Protein AF-A0A7V6XMU7-F1 (afdb_monomer)

Mean predicted aligned error: 15.69 Å

Sequence (108 aa):
MQITSQMMSNQQATNSDLPLTLREGEVYRATIKERLGNNEAILQIRGKEVQAKFADSIPSGERVAVQVDGQKGQVVEVRAIVEDSRGTTTTTQGDDKAVERILQRLGA

Secondary structure (DSSP, 8-state):
--------------TT-----PPTT-EEEEEEEEE-SSSEEEEEETTEEEEEEESSPPPSSSEEEEEEEEEETTEEEEEEE------------STHHHHHHHHTTS--

Nearest PDB structures (foldseek):
  3wwv-assembly1_A-2  TM=6.746E-01  e=2.002E-03  Pyrococcus horikoshii OT3
  2exd-assembly1_A  TM=6.915E-01  e=3.072E-03  Pyrococcus horikoshii OT3
  2k5h-assembly1_A  TM=5.674E-01  e=3.923E-03  Methanothermobacter thermautotrophicus str. Delta H
  8zx1-assembly1_D  TM=7.411E-01  e=6.151E-02  Escherichia coli
  8y5f-assembly1_D  TM=4.841E-01  e=1.134E-01  Escherichia coli

Foldseek 3Di:
DDDPPPPPDPPPDPVPPPPPPQDAQDKFKWFFPADPDQFWTFTQGPNDTAIEGEPHGDDPDRIWIWHFNADDPRYTYTHTDPPPPPDDPPDDDDPVVVVVVVVVVVPD

Solvent-accessible surface area (backbone atoms only — not comparable to full-atom values): 6934 Å² total; per-residue (Å²): 140,86,84,79,82,77,80,73,76,84,75,75,76,74,85,67,79,65,76,80,83,74,52,64,77,39,76,42,70,29,32,61,75,44,75,78,53,80,36,34,28,35,29,33,44,93,87,40,80,39,44,34,36,33,82,51,71,68,71,91,55,56,68,42,38,31,29,27,69,42,74,58,91,72,42,29,38,25,38,65,45,80,75,73,84,78,81,84,86,87,71,90,84,66,71,75,69,56,58,62,59,59,64,65,71,77,71,126

Radius of gyration: 26.28 Å; Cα contacts (8 Å, |Δi|>4): 152; chains: 1; bounding box: 48×34×104 Å

Structure (mmCIF, N/CA/C/O backbone):
data_AF-A0A7V6XMU7-F1
#
_entry.id   AF-A0A7V6XMU7-F1
#
loop_
_atom_site.group_PDB
_atom_site.id
_atom_site.type_symbol
_atom_site.label_atom_id
_atom_site.label_alt_id
_atom_site.label_comp_id
_atom_site.label_asym_id
_atom_site.label_entity_id
_atom_site.label_seq_id
_atom_site.pdbx_PDB_ins_code
_atom_site.Cartn_x
_atom_site.Cartn_y
_atom_site.Cartn_z
_atom_site.occupancy
_atom_site.B_iso_or_equiv
_atom_site.auth_seq_id
_atom_site.auth_comp_id
_atom_site.auth_asym_id
_atom_site.auth_atom_id
_atom_site.pdbx_PDB_model_num
ATOM 1 N N . MET A 1 1 ? -33.566 18.685 44.697 1.00 56.72 1 MET A N 1
ATOM 2 C CA . MET A 1 1 ? -33.349 18.316 43.284 1.00 56.72 1 MET A CA 1
ATOM 3 C C . MET A 1 1 ? -31.873 18.530 42.980 1.00 56.72 1 MET A C 1
ATOM 5 O O . MET A 1 1 ? -31.447 19.675 42.970 1.00 56.72 1 MET A O 1
ATOM 9 N N . GLN A 1 2 ? -31.078 17.465 42.859 1.00 41.94 2 GLN A N 1
ATOM 10 C CA . GLN A 1 2 ? -29.683 17.567 42.414 1.00 41.94 2 GLN A CA 1
ATOM 11 C C . GLN A 1 2 ? -29.646 17.257 40.919 1.00 41.94 2 GLN A C 1
ATOM 13 O O . GLN A 1 2 ? -30.027 16.165 40.507 1.00 41.94 2 GLN A O 1
ATOM 18 N N . ILE A 1 3 ? -29.235 18.236 40.119 1.00 52.88 3 ILE A N 1
ATOM 19 C CA . ILE A 1 3 ? -28.993 18.069 38.687 1.00 52.88 3 ILE A CA 1
ATOM 20 C C . ILE A 1 3 ? -27.485 17.885 38.547 1.00 52.88 3 ILE A C 1
ATOM 22 O O . ILE A 1 3 ? -26.739 18.844 38.379 1.00 52.88 3 ILE A O 1
ATOM 26 N N . THR A 1 4 ? -27.033 16.644 38.699 1.00 57.97 4 THR A N 1
ATOM 27 C CA . THR A 1 4 ? -25.660 16.259 38.372 1.00 57.97 4 THR A CA 1
ATOM 28 C C . THR A 1 4 ? -25.605 16.027 36.866 1.00 57.97 4 THR A C 1
ATOM 30 O O . THR A 1 4 ? -25.996 14.978 36.357 1.00 57.97 4 THR A O 1
ATOM 33 N N . SER A 1 5 ? -25.175 17.058 36.145 1.00 53.31 5 SER A N 1
ATOM 34 C CA . SER A 1 5 ? -24.906 17.065 34.710 1.00 53.31 5 SER A CA 1
ATOM 35 C C . SER A 1 5 ? -23.627 16.278 34.414 1.00 53.31 5 SER A C 1
ATOM 37 O O . SER A 1 5 ? -22.532 16.820 34.287 1.00 53.31 5 SER A O 1
ATOM 39 N N . GLN A 1 6 ? -23.787 14.960 34.305 1.00 60.12 6 GLN A N 1
ATOM 40 C CA . GLN A 1 6 ? -22.756 14.042 33.825 1.00 60.12 6 GLN A CA 1
ATOM 41 C C . GLN A 1 6 ? -22.709 14.132 32.301 1.00 60.12 6 GLN A C 1
ATOM 43 O O . GLN A 1 6 ? -23.406 13.411 31.591 1.00 60.12 6 GLN A O 1
ATOM 48 N N . MET A 1 7 ? -21.911 15.062 31.792 1.00 54.25 7 MET A N 1
ATOM 49 C CA . MET A 1 7 ? -21.534 15.105 30.380 1.00 54.25 7 MET A CA 1
ATOM 50 C C . MET A 1 7 ? -20.532 13.970 30.171 1.00 54.25 7 MET A C 1
ATOM 52 O O . MET A 1 7 ? -19.339 14.106 30.436 1.00 54.25 7 MET A O 1
ATOM 56 N N . MET A 1 8 ? -21.057 12.804 29.797 1.00 54.97 8 MET A N 1
ATOM 57 C CA . MET A 1 8 ? -20.247 11.678 29.367 1.00 54.97 8 MET A CA 1
ATOM 58 C C . MET A 1 8 ? -19.512 12.069 28.094 1.00 54.97 8 MET A C 1
ATOM 60 O O . MET A 1 8 ? -20.091 12.540 27.116 1.00 54.97 8 MET A O 1
ATOM 64 N N . SER A 1 9 ? -18.207 11.879 28.182 1.00 49.19 9 SER A N 1
ATOM 65 C CA . SER A 1 9 ? -17.205 12.004 27.149 1.00 49.19 9 SER A CA 1
ATOM 66 C C . SER A 1 9 ? -17.730 11.497 25.812 1.00 49.19 9 SER A C 1
ATOM 68 O O . SER A 1 9 ? -18.068 10.322 25.661 1.00 49.19 9 SER A O 1
ATOM 70 N N . ASN A 1 10 ? -17.752 12.405 24.842 1.00 47.12 10 ASN A N 1
ATOM 71 C CA . ASN A 1 10 ? -17.868 12.116 23.427 1.00 47.12 10 ASN A CA 1
ATOM 72 C C . ASN A 1 10 ? -16.651 11.268 23.019 1.00 47.12 10 ASN A C 1
ATOM 74 O O . ASN A 1 10 ? -15.647 11.789 22.537 1.00 47.12 10 ASN A O 1
ATOM 78 N N . GLN A 1 11 ? -16.713 9.963 23.291 1.00 50.28 11 GLN A N 1
ATOM 79 C CA . GLN A 1 11 ? -15.821 8.963 22.723 1.00 50.28 11 GLN A CA 1
ATOM 80 C C . GLN A 1 11 ? -16.159 8.909 21.237 1.00 50.28 11 GLN A C 1
ATOM 82 O O . GLN A 1 11 ? -17.026 8.156 20.794 1.00 50.28 11 GLN A O 1
ATOM 87 N N . GLN A 1 12 ? -15.530 9.812 20.485 1.00 45.53 12 GLN A N 1
ATOM 88 C CA . GLN A 1 12 ? -15.488 9.776 19.036 1.00 45.53 12 GLN A CA 1
ATOM 89 C C . GLN A 1 12 ? -14.945 8.413 18.627 1.00 45.53 12 GLN A C 1
ATOM 91 O O . GLN A 1 12 ? -13.756 8.139 18.734 1.00 45.53 12 GLN A O 1
ATOM 96 N N . ALA A 1 13 ? -15.889 7.564 18.233 1.00 45.28 13 ALA A N 1
ATOM 97 C CA . ALA A 1 13 ? -15.773 6.465 17.300 1.00 45.28 13 ALA A CA 1
ATOM 98 C C . ALA A 1 13 ? -14.368 6.294 16.693 1.00 45.28 13 ALA A C 1
ATOM 100 O O . ALA A 1 13 ? -14.095 6.755 15.586 1.00 45.28 13 ALA A O 1
ATOM 101 N N . THR A 1 14 ? -13.503 5.536 17.364 1.00 48.12 14 THR A N 1
ATOM 102 C CA . THR A 1 14 ? -12.334 4.891 16.753 1.00 48.12 14 THR A CA 1
ATOM 103 C C . THR A 1 14 ? -12.804 3.701 15.914 1.00 48.12 14 THR A C 1
ATOM 105 O O . THR A 1 14 ? -12.430 2.553 16.125 1.00 48.12 14 THR A O 1
ATOM 108 N N . ASN A 1 15 ? -13.667 3.956 14.928 1.00 42.75 15 ASN A N 1
ATOM 109 C CA . ASN A 1 15 ? -14.238 2.934 14.048 1.00 42.75 15 ASN A CA 1
ATOM 110 C C . ASN A 1 15 ? -13.262 2.534 12.920 1.00 42.75 15 ASN A C 1
ATOM 112 O O . ASN A 1 15 ? -13.626 2.425 11.752 1.00 42.75 15 ASN A O 1
ATOM 116 N N . SER A 1 16 ? -11.977 2.375 13.243 1.00 46.56 16 SER A N 1
ATOM 117 C CA . SER A 1 16 ? -10.951 1.875 12.312 1.00 46.56 16 SER A CA 1
ATOM 118 C C . SER A 1 16 ? -9.836 1.062 12.983 1.00 46.56 16 SER A C 1
ATOM 120 O O . SER A 1 16 ? -8.982 0.522 12.274 1.00 46.56 16 SER A O 1
ATOM 122 N N . ASP A 1 17 ? -9.889 0.879 14.307 1.00 47.62 17 ASP A N 1
ATOM 123 C CA . ASP A 1 17 ? -8.928 0.104 15.102 1.00 47.62 17 ASP A CA 1
ATOM 124 C C . ASP A 1 17 ? -9.191 -1.411 14.991 1.00 47.62 17 ASP A C 1
ATOM 126 O O . ASP A 1 17 ? -9.534 -2.108 15.936 1.00 47.62 17 ASP A O 1
ATOM 130 N N . LEU A 1 18 ? -9.080 -1.949 13.779 1.00 48.09 18 LEU A N 1
ATOM 131 C CA . LEU A 1 18 ? -8.419 -3.243 13.690 1.00 48.09 18 LEU A CA 1
ATOM 132 C C . LEU A 1 18 ? -7.011 -2.898 13.241 1.00 48.09 18 LEU A C 1
ATOM 134 O O . LEU A 1 18 ? -6.889 -2.464 12.082 1.00 48.09 18 LEU A O 1
ATOM 138 N N . PRO A 1 19 ? -5.989 -3.043 14.110 1.00 55.34 19 PRO A N 1
ATOM 139 C CA . PRO A 1 19 ? -4.617 -2.897 13.677 1.00 55.34 19 PRO A CA 1
ATOM 140 C C . PRO A 1 19 ? -4.460 -3.860 12.515 1.00 55.34 19 PRO A C 1
ATOM 142 O O . PRO A 1 19 ? -4.716 -5.060 12.643 1.00 55.34 19 PRO A O 1
ATOM 145 N N . LEU A 1 20 ? -4.130 -3.325 11.344 1.00 63.50 20 LEU A N 1
ATOM 146 C CA . LEU A 1 20 ? -3.696 -4.163 10.249 1.00 63.50 20 LEU A CA 1
ATOM 147 C C . LEU A 1 20 ? -2.434 -4.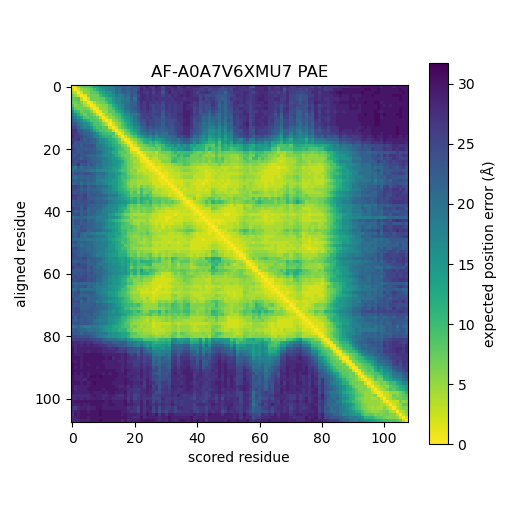854 10.771 1.00 63.50 20 LEU A C 1
ATOM 149 O O . LEU A 1 20 ? -1.382 -4.230 10.840 1.00 63.50 20 LEU A O 1
ATOM 153 N N . THR A 1 21 ? -2.581 -6.083 11.270 1.00 65.00 21 THR A N 1
ATOM 154 C CA . THR A 1 21 ? -1.485 -6.821 11.893 1.00 65.00 21 THR A CA 1
ATOM 155 C C . THR A 1 21 ? -0.596 -7.306 10.768 1.00 65.00 21 THR A C 1
ATOM 157 O O . THR A 1 21 ? -0.816 -8.366 10.182 1.00 65.00 21 THR A O 1
ATOM 160 N N . LEU A 1 22 ? 0.343 -6.451 10.401 1.00 75.19 22 LEU A N 1
ATOM 161 C CA . LEU A 1 22 ? 1.369 -6.734 9.428 1.00 75.19 22 LEU A CA 1
ATOM 162 C C . LEU A 1 22 ? 2.475 -7.479 10.162 1.00 75.19 22 LEU A C 1
ATOM 164 O O . LEU A 1 22 ? 3.035 -6.973 11.131 1.00 75.19 22 LEU A O 1
ATOM 168 N N . ARG A 1 23 ? 2.743 -8.714 9.745 1.00 80.06 23 ARG A N 1
ATOM 169 C CA . ARG A 1 23 ? 3.833 -9.496 10.324 1.00 80.06 23 ARG A CA 1
ATOM 170 C C . ARG A 1 23 ? 5.161 -9.049 9.737 1.00 80.06 23 ARG A C 1
ATOM 172 O O . ARG A 1 23 ? 5.310 -8.976 8.520 1.00 80.06 23 ARG A O 1
ATOM 179 N N . GLU A 1 24 ? 6.115 -8.786 10.619 1.00 84.19 24 GLU A N 1
ATOM 180 C CA . GLU A 1 24 ? 7.499 -8.480 10.265 1.00 84.19 24 GLU A CA 1
ATOM 181 C C . GLU A 1 24 ? 8.111 -9.649 9.480 1.00 84.19 24 GLU A C 1
ATOM 183 O O . GLU A 1 24 ? 7.886 -10.821 9.787 1.00 84.19 24 GLU A O 1
ATOM 188 N N . GLY A 1 25 ? 8.843 -9.330 8.418 1.00 83.31 25 GLY A N 1
ATOM 189 C CA . GLY A 1 25 ? 9.399 -10.280 7.459 1.00 83.31 25 GLY A CA 1
ATOM 190 C C . GLY A 1 25 ? 8.404 -10.803 6.418 1.00 83.31 25 GLY A C 1
ATOM 191 O O . GLY A 1 25 ? 8.836 -11.413 5.438 1.00 83.31 25 GLY A O 1
ATOM 192 N N . GLU A 1 26 ? 7.104 -10.551 6.578 1.00 84.50 26 GLU A N 1
ATOM 193 C CA . GLU A 1 26 ? 6.062 -11.059 5.687 1.00 84.50 26 GLU A CA 1
ATOM 194 C C . GLU A 1 26 ? 5.808 -10.097 4.514 1.00 84.50 26 GLU A C 1
ATOM 196 O O . GLU A 1 26 ? 5.945 -8.875 4.630 1.00 84.50 26 GLU A O 1
ATOM 201 N N . VAL A 1 27 ? 5.460 -10.656 3.352 1.00 86.44 27 VAL A N 1
ATOM 202 C CA . VAL A 1 27 ? 5.234 -9.895 2.117 1.00 86.44 27 VAL A CA 1
ATOM 203 C C . VAL A 1 27 ? 3.739 -9.733 1.880 1.00 86.44 27 VAL A C 1
ATOM 205 O O . VAL A 1 27 ? 3.003 -10.711 1.750 1.00 86.44 27 VAL A O 1
ATOM 208 N N . TYR A 1 28 ? 3.293 -8.486 1.768 1.00 85.88 28 TYR A N 1
ATOM 209 C CA . TYR A 1 28 ? 1.907 -8.128 1.505 1.00 85.88 28 TYR A CA 1
ATOM 210 C C . TYR A 1 28 ? 1.757 -7.447 0.152 1.00 85.88 28 TYR A C 1
ATOM 212 O O . TYR A 1 28 ? 2.606 -6.676 -0.287 1.00 85.88 28 TYR A O 1
ATOM 220 N N . ARG A 1 29 ? 0.623 -7.693 -0.503 1.00 86.31 29 ARG A N 1
ATOM 221 C CA . ARG A 1 29 ? 0.229 -6.949 -1.700 1.00 86.31 29 ARG A CA 1
ATOM 222 C C . ARG A 1 29 ? -0.492 -5.675 -1.290 1.00 86.31 29 ARG A C 1
ATOM 224 O O . ARG A 1 29 ? -1.520 -5.729 -0.613 1.00 86.31 29 ARG A O 1
ATOM 231 N N . ALA A 1 30 ? 0.053 -4.553 -1.730 1.00 86.44 30 ALA A N 1
ATOM 232 C CA . ALA A 1 30 ? -0.436 -3.216 -1.458 1.00 86.44 30 ALA A CA 1
ATOM 233 C C . ALA A 1 30 ? -0.727 -2.477 -2.766 1.00 86.44 30 ALA A C 1
ATOM 235 O O . ALA A 1 30 ? -0.123 -2.756 -3.802 1.00 86.44 30 ALA A O 1
ATOM 236 N N . THR A 1 31 ? -1.653 -1.524 -2.714 1.00 88.25 31 THR A N 1
ATOM 237 C CA . THR A 1 31 ? -1.906 -0.595 -3.823 1.00 88.25 31 THR A CA 1
ATOM 238 C C . THR A 1 31 ? -1.508 0.806 -3.388 1.00 88.25 31 THR A C 1
ATOM 240 O O . THR A 1 31 ? -1.930 1.247 -2.324 1.00 88.25 31 THR A O 1
ATOM 243 N N . ILE A 1 32 ? -0.687 1.503 -4.163 1.00 88.25 32 ILE A N 1
ATOM 244 C CA . ILE A 1 32 ? -0.287 2.876 -3.856 1.00 88.25 32 ILE A CA 1
ATOM 245 C C . ILE A 1 32 ? -1.482 3.790 -4.135 1.00 88.25 32 ILE A C 1
ATOM 247 O O . ILE A 1 32 ? -1.842 3.996 -5.290 1.00 88.25 32 ILE A O 1
ATOM 251 N N . LYS A 1 33 ? -2.101 4.321 -3.075 1.00 88.56 33 LYS A N 1
ATOM 252 C CA . LYS A 1 33 ? -3.194 5.300 -3.173 1.00 88.56 33 LYS A CA 1
ATOM 253 C C . LYS A 1 33 ? -2.651 6.705 -3.373 1.00 88.56 33 LYS A C 1
ATOM 255 O O . LYS A 1 33 ? -3.136 7.436 -4.226 1.00 88.56 33 LYS A O 1
ATOM 260 N N . GLU A 1 34 ? -1.639 7.063 -2.592 1.00 87.56 34 GLU A N 1
ATOM 261 C CA . GLU A 1 34 ? -1.077 8.410 -2.589 1.00 87.56 34 GLU A CA 1
ATOM 262 C C . GLU A 1 34 ? 0.417 8.356 -2.280 1.00 87.56 34 GLU A C 1
ATOM 264 O O . GLU A 1 34 ? 0.851 7.552 -1.460 1.00 87.56 34 GLU A O 1
ATOM 269 N N . ARG A 1 35 ? 1.218 9.200 -2.933 1.00 88.25 35 ARG A N 1
ATOM 270 C CA . ARG A 1 35 ? 2.655 9.333 -2.659 1.00 88.25 35 ARG A CA 1
ATOM 271 C C . ARG A 1 35 ? 2.873 10.663 -1.952 1.00 88.25 35 ARG A C 1
ATOM 273 O O . ARG A 1 35 ? 2.681 11.710 -2.558 1.00 88.25 35 ARG A O 1
ATOM 280 N N . LEU A 1 36 ? 3.243 10.602 -0.677 1.00 84.12 36 LEU A N 1
ATOM 281 C CA . LEU A 1 36 ? 3.435 11.776 0.175 1.00 84.12 36 LEU A CA 1
ATOM 282 C C . LEU A 1 36 ? 4.832 12.392 -0.007 1.00 84.12 36 LEU A C 1
ATOM 284 O O . LEU A 1 36 ? 5.008 13.588 0.205 1.00 84.12 36 LEU A O 1
ATOM 288 N N . GLY A 1 37 ? 5.824 11.602 -0.4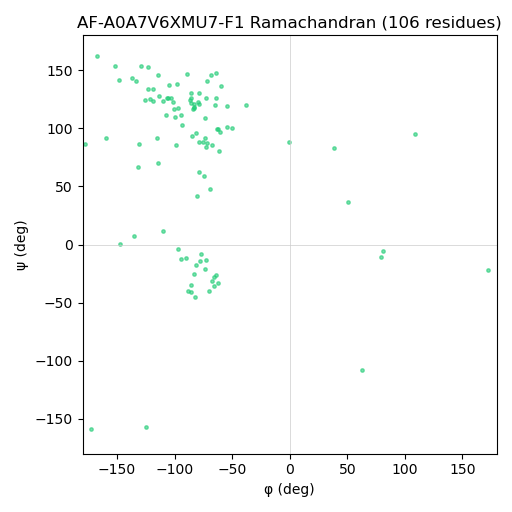26 1.00 82.44 37 GLY A N 1
ATOM 289 C CA . GLY A 1 37 ? 7.181 12.085 -0.683 1.00 82.44 37 GLY A CA 1
ATOM 290 C C . GLY A 1 37 ? 8.084 11.031 -1.321 1.00 82.44 37 GLY A C 1
ATOM 291 O O . GLY A 1 37 ? 7.606 10.057 -1.900 1.00 82.44 37 GLY A O 1
ATOM 292 N N . ASN A 1 38 ? 9.402 11.214 -1.191 1.00 77.56 38 ASN A N 1
ATOM 293 C CA . ASN A 1 38 ? 10.405 10.332 -1.809 1.00 77.56 38 ASN A CA 1
ATOM 294 C C . ASN A 1 38 ? 10.330 8.882 -1.298 1.00 77.56 38 ASN A C 1
ATOM 296 O O . ASN A 1 38 ? 10.579 7.947 -2.056 1.00 77.56 38 ASN A O 1
ATOM 300 N N . ASN A 1 39 ? 9.967 8.707 -0.025 1.00 84.88 39 ASN A N 1
ATOM 301 C CA . ASN A 1 39 ? 9.971 7.422 0.676 1.00 84.88 39 ASN A CA 1
ATOM 302 C C . ASN A 1 39 ? 8.700 7.198 1.510 1.00 84.88 39 ASN A C 1
ATOM 304 O O . ASN A 1 39 ? 8.624 6.237 2.262 1.00 84.88 39 ASN A O 1
ATOM 308 N N . GLU A 1 40 ? 7.697 8.070 1.413 1.00 86.56 40 GLU A N 1
ATOM 309 C CA . GLU A 1 40 ? 6.445 7.946 2.164 1.00 86.56 40 GLU A CA 1
ATOM 310 C C . GLU A 1 40 ? 5.257 7.919 1.212 1.00 86.56 40 GLU A C 1
ATOM 312 O O . GLU A 1 40 ? 5.160 8.727 0.285 1.00 86.56 40 GLU A O 1
ATOM 317 N N . ALA A 1 41 ? 4.342 6.984 1.443 1.00 88.06 41 ALA A N 1
ATOM 318 C CA . ALA A 1 41 ? 3.121 6.856 0.666 1.00 88.06 41 ALA A CA 1
ATOM 319 C C . ALA A 1 41 ? 1.992 6.243 1.497 1.00 88.06 41 ALA A C 1
ATOM 321 O O . ALA A 1 41 ? 2.218 5.468 2.430 1.00 88.06 41 ALA A O 1
ATOM 322 N N . ILE A 1 42 ? 0.762 6.573 1.118 1.00 89.25 42 ILE A N 1
ATOM 323 C CA . ILE A 1 42 ? -0.438 5.891 1.580 1.00 89.25 42 ILE A CA 1
ATOM 324 C C . ILE A 1 42 ? -0.637 4.654 0.712 1.00 89.25 42 ILE A C 1
ATOM 326 O O . ILE A 1 42 ? -0.840 4.729 -0.504 1.00 89.25 42 ILE A O 1
ATOM 330 N N . LEU A 1 43 ? -0.585 3.499 1.361 1.00 87.62 43 LEU A N 1
ATOM 331 C CA . LEU A 1 43 ? -0.826 2.202 0.761 1.00 87.62 43 LEU A CA 1
ATOM 332 C C . LEU A 1 43 ? -2.194 1.685 1.175 1.00 87.62 43 LEU A C 1
ATOM 334 O O . LEU A 1 43 ? -2.566 1.738 2.341 1.00 87.62 43 LEU A O 1
ATOM 338 N N . GLN A 1 44 ? -2.926 1.111 0.231 1.00 87.25 44 GLN A N 1
ATOM 339 C CA . GLN A 1 44 ? -4.115 0.335 0.516 1.00 87.25 44 GLN A CA 1
ATOM 340 C C . GLN A 1 44 ? -3.747 -1.146 0.618 1.00 87.25 44 GLN A C 1
ATOM 342 O O . GLN A 1 44 ? -3.412 -1.789 -0.380 1.00 87.25 44 GLN A O 1
ATOM 347 N N . ILE A 1 45 ? -3.834 -1.696 1.826 1.00 85.88 45 ILE A N 1
ATOM 348 C CA . ILE A 1 45 ? -3.565 -3.103 2.125 1.00 85.88 45 ILE A CA 1
ATOM 349 C C . ILE A 1 45 ? -4.846 -3.719 2.685 1.00 85.88 45 ILE A C 1
ATOM 351 O O . ILE A 1 45 ? -5.407 -3.232 3.664 1.00 85.88 45 ILE A O 1
ATOM 355 N N . ARG A 1 46 ? -5.344 -4.791 2.052 1.00 82.56 46 ARG A N 1
ATOM 356 C CA . ARG A 1 46 ? -6.612 -5.459 2.431 1.00 82.56 46 ARG A CA 1
ATOM 357 C C . ARG A 1 46 ? -7.802 -4.489 2.572 1.00 82.56 46 ARG A C 1
ATOM 359 O O . ARG A 1 46 ? -8.637 -4.643 3.457 1.00 82.56 46 ARG A O 1
ATOM 366 N N . GLY A 1 47 ? -7.862 -3.468 1.716 1.00 80.75 47 GLY A N 1
ATOM 367 C CA . GLY A 1 47 ? -8.926 -2.461 1.729 1.00 80.75 47 GLY A CA 1
ATOM 368 C C . GLY A 1 47 ? -8.755 -1.342 2.761 1.00 80.75 47 GLY A C 1
ATOM 369 O O . GLY A 1 47 ? -9.522 -0.386 2.711 1.00 80.75 47 GLY A O 1
ATOM 370 N N . LYS A 1 48 ? -7.745 -1.410 3.637 1.00 84.00 48 LYS A N 1
ATOM 371 C CA . LYS A 1 48 ? -7.411 -0.361 4.609 1.00 84.00 48 LYS A CA 1
ATOM 372 C C . LYS A 1 48 ? -6.281 0.515 4.091 1.00 84.00 48 LYS A C 1
ATOM 374 O O . LYS A 1 48 ? -5.312 0.002 3.539 1.00 84.00 48 LYS A O 1
ATOM 379 N N . GLU A 1 49 ? -6.408 1.817 4.292 1.00 86.69 49 GLU A N 1
ATOM 380 C CA . GLU A 1 49 ? -5.372 2.799 3.977 1.00 86.69 49 GLU A CA 1
ATOM 381 C C . GLU A 1 49 ? -4.418 2.925 5.163 1.00 86.69 49 GLU A C 1
ATOM 383 O O . GLU A 1 49 ? -4.842 3.152 6.295 1.00 86.69 49 GLU A O 1
ATOM 388 N N . VAL A 1 50 ? -3.129 2.723 4.907 1.00 83.94 50 VAL A N 1
ATOM 389 C CA . VAL A 1 50 ? -2.068 2.774 5.909 1.00 83.94 50 VAL A CA 1
ATOM 390 C C . VAL A 1 50 ? -0.903 3.598 5.383 1.00 83.94 50 VAL A C 1
ATOM 392 O O . VAL A 1 50 ? -0.549 3.515 4.206 1.00 83.94 50 VAL A O 1
ATOM 395 N N . GLN A 1 51 ? -0.302 4.399 6.258 1.00 88.00 51 GLN A N 1
ATOM 396 C CA . GLN A 1 51 ? 0.906 5.140 5.922 1.00 88.00 51 GLN A CA 1
ATOM 397 C C . GLN A 1 51 ? 2.097 4.190 6.005 1.00 88.00 51 GLN A C 1
ATOM 399 O O . GLN A 1 51 ? 2.374 3.602 7.054 1.00 88.00 51 GLN A O 1
ATOM 404 N N . ALA A 1 52 ? 2.799 4.035 4.889 1.00 85.06 52 ALA A N 1
ATOM 405 C CA . ALA A 1 52 ? 3.985 3.207 4.816 1.00 85.06 52 ALA A CA 1
ATOM 406 C C . ALA A 1 52 ? 5.198 4.053 4.437 1.00 85.06 52 ALA A C 1
ATOM 408 O O . ALA A 1 52 ? 5.157 4.869 3.509 1.00 85.06 52 ALA A O 1
ATOM 409 N N . LYS A 1 53 ? 6.285 3.829 5.168 1.00 88.75 53 LYS A N 1
ATOM 410 C CA . LYS A 1 53 ? 7.594 4.392 4.894 1.00 88.75 53 LYS A CA 1
ATOM 411 C C . LYS A 1 53 ? 8.442 3.330 4.212 1.00 88.75 53 LYS A C 1
ATOM 413 O O . LYS A 1 53 ? 8.733 2.282 4.782 1.00 88.75 53 LYS A O 1
ATOM 418 N N . PHE A 1 54 ? 8.818 3.611 2.978 1.00 86.44 54 PHE A N 1
ATOM 419 C CA . PHE A 1 54 ? 9.690 2.784 2.173 1.00 86.44 54 PHE A CA 1
ATOM 420 C C . PHE A 1 54 ? 11.140 3.018 2.591 1.00 86.44 54 PHE A C 1
ATOM 422 O O . PHE A 1 54 ? 11.633 4.143 2.535 1.00 86.44 54 PHE A O 1
ATOM 429 N N . ALA A 1 55 ? 11.836 1.956 2.998 1.00 81.44 55 ALA A N 1
ATOM 430 C CA . ALA A 1 55 ? 13.265 2.036 3.316 1.00 81.44 55 ALA A CA 1
ATOM 431 C C . ALA A 1 55 ? 14.125 2.398 2.086 1.00 81.44 55 ALA A C 1
ATOM 433 O O . ALA A 1 55 ? 15.193 2.984 2.224 1.00 81.44 55 ALA A O 1
ATOM 434 N N . ASP A 1 56 ? 13.630 2.066 0.893 1.00 76.62 56 ASP A N 1
ATOM 435 C CA . ASP A 1 56 ? 14.244 2.360 -0.403 1.00 76.62 56 ASP A CA 1
ATOM 436 C C . ASP A 1 56 ? 13.241 3.131 -1.286 1.00 76.62 56 ASP A C 1
ATOM 438 O O . ASP A 1 56 ? 12.305 3.752 -0.783 1.00 76.62 56 ASP A O 1
ATOM 442 N N . SER A 1 57 ? 13.402 3.095 -2.603 1.00 74.88 57 SER A N 1
ATOM 443 C CA . SER A 1 57 ? 12.555 3.814 -3.553 1.00 74.88 57 SER A CA 1
ATOM 444 C C . SER A 1 57 ? 11.150 3.213 -3.677 1.00 74.88 57 SER A C 1
ATOM 446 O O . SER A 1 57 ? 10.964 1.995 -3.734 1.00 74.88 57 SER A O 1
ATOM 448 N N . ILE A 1 58 ? 10.145 4.086 -3.786 1.00 75.75 58 ILE A N 1
ATOM 449 C CA . ILE A 1 58 ? 8.756 3.691 -4.046 1.00 75.75 58 ILE A CA 1
ATOM 450 C C . ILE A 1 58 ? 8.631 3.233 -5.509 1.00 75.75 58 ILE A C 1
ATOM 452 O O . ILE A 1 58 ? 8.980 3.998 -6.414 1.00 75.75 58 ILE A O 1
ATOM 456 N N . PRO A 1 59 ? 8.106 2.027 -5.795 1.00 76.81 59 PRO A N 1
ATOM 457 C CA . PRO A 1 59 ? 7.928 1.578 -7.169 1.00 76.81 59 PRO A CA 1
ATOM 458 C C . PRO A 1 59 ? 6.925 2.466 -7.905 1.00 76.81 59 PRO A C 1
ATOM 460 O O . PRO A 1 59 ? 5.939 2.939 -7.338 1.00 76.81 59 PRO A O 1
ATOM 463 N N . SER A 1 60 ? 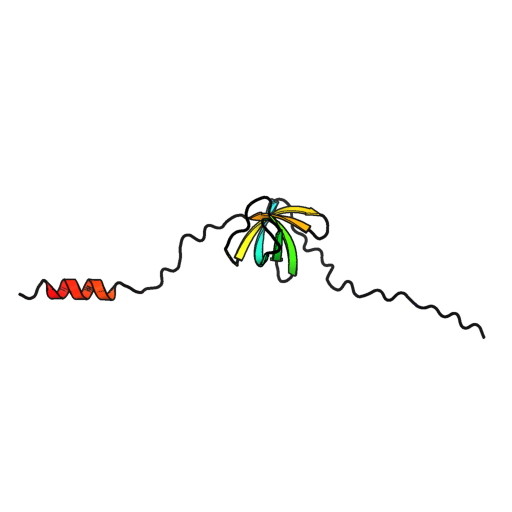7.131 2.640 -9.211 1.00 77.19 60 SER A N 1
ATOM 464 C CA . SER A 1 60 ? 6.188 3.395 -10.047 1.00 77.19 60 SER A CA 1
ATOM 465 C C . SER A 1 60 ? 4.875 2.649 -10.314 1.00 77.19 60 SER A C 1
ATOM 467 O O . SER A 1 60 ? 3.919 3.275 -10.767 1.00 77.19 60 SER A O 1
ATOM 469 N N . GLY A 1 61 ? 4.814 1.347 -10.016 1.00 77.06 61 GLY A N 1
ATOM 470 C CA . GLY A 1 61 ? 3.613 0.529 -10.173 1.00 77.06 61 GLY A CA 1
ATOM 471 C C . GLY A 1 61 ? 2.506 0.905 -9.189 1.00 77.06 61 GLY A C 1
ATOM 472 O O . GLY A 1 61 ? 2.771 1.270 -8.048 1.00 77.06 61 GLY A O 1
ATOM 473 N N . GLU A 1 62 ? 1.253 0.798 -9.630 1.00 80.25 62 GLU A N 1
ATOM 474 C CA . GLU A 1 62 ? 0.083 1.013 -8.769 1.00 80.25 62 GLU A CA 1
ATOM 475 C C . GLU A 1 62 ? -0.063 -0.117 -7.740 1.00 80.25 62 GLU A C 1
ATOM 477 O O . GLU A 1 62 ? -0.347 0.130 -6.573 1.00 80.25 62 GLU A O 1
ATOM 482 N N . ARG A 1 63 ? 0.185 -1.365 -8.153 1.00 85.12 63 ARG A N 1
ATOM 483 C CA . ARG A 1 63 ? 0.153 -2.555 -7.295 1.00 85.12 63 ARG A CA 1
ATOM 484 C C . ARG A 1 63 ? 1.576 -3.014 -7.034 1.00 85.12 63 ARG A C 1
ATOM 486 O O . ARG A 1 63 ? 2.332 -3.228 -7.978 1.00 85.12 63 ARG A O 1
ATOM 493 N N . VAL A 1 64 ? 1.928 -3.168 -5.765 1.00 83.81 64 VAL A N 1
ATOM 494 C CA . VAL A 1 64 ? 3.292 -3.482 -5.335 1.00 83.81 64 VAL A CA 1
ATOM 495 C C . VAL A 1 64 ? 3.277 -4.538 -4.237 1.00 83.81 64 VAL A C 1
ATOM 497 O O . VAL A 1 64 ? 2.389 -4.556 -3.381 1.00 83.81 64 VAL A O 1
ATOM 500 N N . ALA A 1 65 ? 4.265 -5.428 -4.258 1.00 86.19 65 ALA A N 1
ATOM 501 C CA . ALA A 1 65 ? 4.548 -6.298 -3.130 1.00 86.19 65 ALA A CA 1
ATOM 502 C C . ALA A 1 65 ? 5.461 -5.540 -2.159 1.00 86.19 65 ALA A C 1
ATOM 504 O O . ALA A 1 65 ? 6.497 -5.002 -2.544 1.00 86.19 65 ALA A O 1
ATOM 505 N N . VAL A 1 66 ? 5.060 -5.460 -0.897 1.00 85.75 66 VAL A N 1
ATOM 506 C CA . VAL A 1 66 ? 5.824 -4.798 0.159 1.00 85.75 66 VAL A CA 1
ATOM 507 C C . VAL A 1 66 ? 6.119 -5.800 1.259 1.00 85.75 66 VAL A C 1
ATOM 509 O O . VAL A 1 66 ? 5.215 -6.448 1.779 1.00 85.75 66 VAL A O 1
ATOM 512 N N . GLN A 1 67 ? 7.392 -5.951 1.596 1.00 87.38 67 GLN A N 1
ATOM 513 C CA . GLN A 1 67 ? 7.818 -6.695 2.769 1.00 87.38 67 GLN A CA 1
ATOM 514 C C . GLN A 1 67 ? 7.788 -5.773 3.974 1.00 87.38 67 GLN A C 1
ATOM 516 O O . GLN A 1 67 ? 8.319 -4.669 3.913 1.00 87.38 67 GLN A O 1
ATOM 521 N N . VAL A 1 68 ? 7.172 -6.211 5.060 1.00 88.06 68 VAL A N 1
ATOM 522 C CA . VAL A 1 68 ? 7.120 -5.429 6.296 1.00 88.06 68 VAL A CA 1
ATOM 523 C C . VAL A 1 68 ? 8.415 -5.666 7.053 1.00 88.06 68 VAL A C 1
ATOM 525 O O . VAL A 1 68 ? 8.735 -6.805 7.368 1.00 88.06 68 VAL A O 1
ATOM 528 N N . ASP A 1 69 ? 9.170 -4.606 7.314 1.00 85.56 69 ASP A N 1
ATOM 529 C CA . ASP A 1 69 ? 10.388 -4.670 8.129 1.00 85.56 69 ASP A CA 1
ATOM 530 C C . ASP A 1 69 ? 10.034 -4.471 9.608 1.00 85.56 69 ASP A C 1
ATOM 532 O O . ASP A 1 69 ? 10.503 -5.212 10.464 1.00 85.56 69 ASP A O 1
ATOM 536 N N . GLY A 1 70 ? 9.108 -3.543 9.878 1.00 81.94 70 GLY A N 1
ATOM 537 C CA . GLY A 1 70 ? 8.630 -3.218 11.217 1.00 81.94 70 GLY A CA 1
ATOM 538 C C . GLY A 1 70 ? 7.366 -2.360 11.190 1.00 81.94 70 GLY A C 1
ATOM 539 O O . GLY A 1 70 ? 7.041 -1.723 10.186 1.00 81.94 70 GLY A O 1
ATOM 540 N N . GLN A 1 71 ? 6.638 -2.302 12.304 1.00 81.56 71 GLN A N 1
ATOM 541 C CA . GLN A 1 71 ? 5.492 -1.403 12.463 1.00 81.56 71 GLN A CA 1
ATOM 542 C C . GLN A 1 71 ? 5.661 -0.531 13.710 1.00 81.56 71 GLN A C 1
ATOM 544 O O . GLN A 1 71 ? 5.774 -1.037 14.826 1.00 81.56 71 GLN A O 1
ATOM 549 N N . LYS A 1 72 ? 5.605 0.796 13.538 1.00 76.31 72 LYS A N 1
ATOM 550 C CA . LYS A 1 72 ? 5.578 1.768 14.639 1.00 76.31 72 LYS A CA 1
ATOM 551 C C . LYS A 1 72 ? 4.259 2.528 14.663 1.00 76.31 72 LYS A C 1
ATOM 553 O O . LYS A 1 72 ? 4.104 3.585 14.053 1.00 76.31 72 LYS A O 1
ATOM 558 N N . GLY A 1 73 ? 3.304 1.993 15.422 1.00 75.75 73 GLY A N 1
ATOM 559 C CA . GLY A 1 73 ? 1.984 2.596 15.588 1.00 75.75 73 GLY A CA 1
ATOM 560 C C . GLY A 1 73 ? 1.238 2.665 14.256 1.00 75.75 73 GLY A C 1
ATOM 561 O O . GLY A 1 73 ? 0.801 1.635 13.742 1.00 75.75 73 GLY A O 1
ATOM 562 N N . GLN A 1 74 ? 1.111 3.879 13.712 1.00 72.69 74 GLN A N 1
ATOM 563 C CA . GLN A 1 74 ? 0.383 4.168 12.473 1.00 72.69 74 GLN A CA 1
ATOM 564 C C . GLN A 1 74 ? 1.274 4.184 11.217 1.00 72.69 74 GLN A C 1
ATOM 566 O O . GLN A 1 74 ? 0.748 4.155 10.106 1.00 72.69 74 GLN A O 1
ATOM 571 N N . VAL A 1 75 ? 2.602 4.195 11.390 1.00 80.06 75 VAL A N 1
ATOM 572 C CA . VAL A 1 75 ? 3.577 4.158 10.292 1.00 80.06 75 VAL A CA 1
ATOM 573 C C . VAL A 1 75 ? 4.204 2.772 10.218 1.00 80.06 75 VAL A C 1
ATOM 575 O O . VAL A 1 75 ? 4.739 2.259 11.204 1.00 80.06 75 VAL A O 1
ATOM 578 N N . VAL A 1 76 ? 4.142 2.164 9.039 1.00 84.25 76 VAL A N 1
ATOM 579 C CA . VAL A 1 76 ? 4.743 0.854 8.773 1.00 84.25 76 VAL A CA 1
ATOM 580 C C . VAL A 1 76 ? 6.026 1.053 7.981 1.00 84.25 76 VAL A C 1
ATOM 582 O O . VAL A 1 76 ? 6.004 1.682 6.925 1.00 84.25 76 VAL A O 1
ATOM 585 N N . GLU A 1 77 ? 7.136 0.507 8.463 1.00 88.00 77 GLU A N 1
ATOM 586 C CA . GLU A 1 77 ? 8.380 0.446 7.704 1.00 88.00 77 GLU A CA 1
ATOM 587 C C . GLU A 1 77 ? 8.327 -0.772 6.791 1.00 88.00 77 GLU A C 1
ATOM 589 O O . GLU A 1 77 ? 8.209 -1.918 7.233 1.00 88.00 77 GLU A O 1
ATOM 594 N N . VAL A 1 78 ? 8.359 -0.510 5.489 1.00 87.19 78 VAL A N 1
ATOM 595 C CA . VAL A 1 78 ? 8.261 -1.546 4.471 1.00 87.19 78 VAL A CA 1
ATOM 596 C C . VAL A 1 78 ? 9.382 -1.419 3.455 1.00 87.19 78 VAL A C 1
ATOM 598 O O . VAL A 1 78 ? 9.910 -0.342 3.180 1.00 87.19 78 VAL A O 1
ATOM 601 N N . ARG A 1 79 ? 9.725 -2.541 2.838 1.00 86.62 79 ARG A N 1
ATOM 602 C CA . ARG A 1 79 ? 10.598 -2.604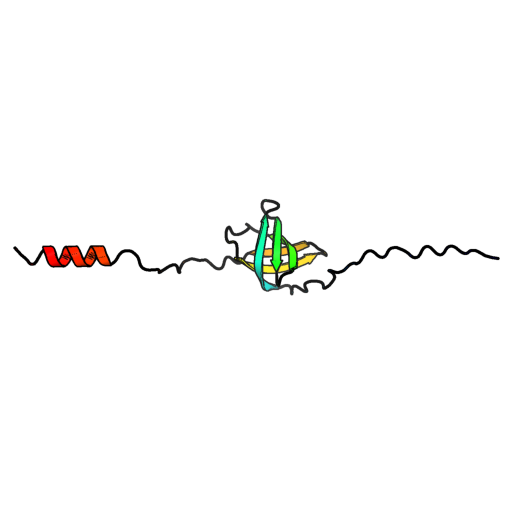 1.676 1.00 86.62 79 ARG A CA 1
ATOM 603 C C . ARG A 1 79 ? 9.769 -3.002 0.473 1.00 86.62 79 ARG A C 1
ATOM 605 O O . ARG A 1 79 ? 9.124 -4.048 0.479 1.00 86.62 79 ARG A O 1
ATOM 612 N N . ALA A 1 80 ? 9.785 -2.177 -0.567 1.00 80.69 80 ALA A N 1
ATOM 613 C CA . ALA A 1 80 ? 9.204 -2.585 -1.831 1.00 80.69 80 ALA A CA 1
ATOM 614 C C . ALA A 1 80 ? 10.007 -3.752 -2.402 1.00 80.69 80 ALA A C 1
ATOM 616 O O . ALA A 1 80 ? 11.198 -3.619 -2.677 1.00 80.69 80 ALA A O 1
ATOM 617 N N . ILE A 1 81 ? 9.339 -4.879 -2.606 1.00 82.06 81 ILE A N 1
ATOM 618 C CA . ILE A 1 81 ? 9.845 -5.923 -3.477 1.00 82.06 81 ILE A CA 1
ATOM 619 C C . ILE A 1 81 ? 9.206 -5.625 -4.822 1.00 82.06 81 ILE A C 1
ATOM 621 O O . ILE A 1 81 ? 8.009 -5.830 -5.023 1.00 82.06 81 ILE A O 1
ATOM 625 N N . VAL A 1 82 ? 9.990 -5.044 -5.725 1.00 65.12 82 VAL A N 1
ATOM 626 C CA . VAL A 1 82 ? 9.558 -4.883 -7.108 1.00 65.12 82 VAL A CA 1
ATOM 627 C C . VAL A 1 82 ? 9.374 -6.301 -7.650 1.00 65.12 82 VAL A C 1
ATOM 629 O O . VAL A 1 82 ? 10.350 -6.970 -7.980 1.00 65.12 82 VAL A O 1
ATOM 632 N N . GLU A 1 83 ? 8.133 -6.798 -7.688 1.00 53.19 83 GLU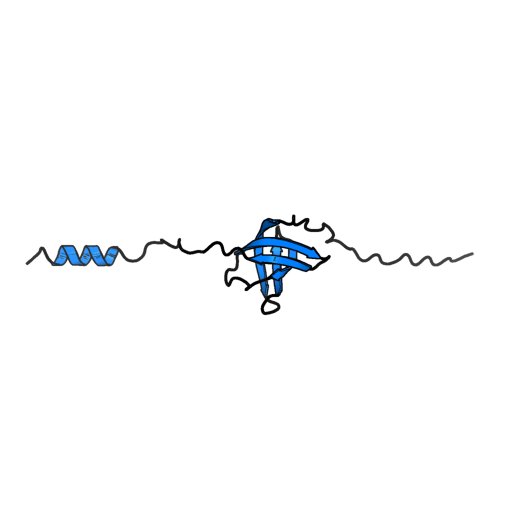 A N 1
ATOM 633 C CA . GLU A 1 83 ? 7.781 -7.827 -8.661 1.00 53.19 83 GLU A CA 1
ATOM 634 C C . GLU A 1 83 ? 7.999 -7.132 -10.001 1.00 53.19 83 GLU A C 1
ATOM 636 O O . GLU A 1 83 ? 7.239 -6.246 -10.390 1.00 53.19 83 GLU A O 1
ATOM 641 N N . ASP A 1 84 ? 9.150 -7.408 -10.604 1.00 42.50 84 ASP A N 1
ATOM 642 C CA . ASP A 1 84 ? 9.533 -6.942 -11.920 1.00 42.50 84 ASP A CA 1
ATOM 643 C C . ASP A 1 84 ? 8.375 -7.271 -12.865 1.00 42.50 84 ASP A C 1
ATOM 645 O O . ASP A 1 84 ? 8.203 -8.404 -13.305 1.00 42.50 84 ASP A O 1
ATOM 649 N N . SER A 1 85 ? 7.544 -6.274 -13.166 1.00 44.06 85 SER A N 1
ATOM 650 C CA . SER A 1 85 ? 6.571 -6.331 -14.250 1.00 44.06 85 SER A CA 1
ATOM 651 C C . SER A 1 85 ? 7.305 -6.326 -15.596 1.00 44.06 85 SER A C 1
ATOM 653 O O . SER A 1 85 ? 6.961 -5.556 -16.491 1.00 44.06 85 SER A O 1
ATOM 655 N N . ARG A 1 86 ? 8.336 -7.158 -15.777 1.00 47.59 86 ARG A N 1
ATOM 656 C CA . ARG A 1 86 ? 8.787 -7.555 -17.106 1.00 47.59 86 ARG A CA 1
ATOM 657 C C . ARG A 1 86 ? 7.938 -8.731 -17.540 1.00 47.59 86 ARG A C 1
ATOM 659 O O . ARG A 1 86 ? 8.251 -9.891 -17.303 1.00 47.59 86 ARG A O 1
ATOM 666 N N . GLY A 1 87 ? 6.879 -8.375 -18.253 1.00 49.31 87 GLY A N 1
ATOM 667 C CA . GLY A 1 87 ? 6.243 -9.257 -19.217 1.00 49.31 87 GLY A CA 1
ATOM 668 C C . GLY A 1 87 ? 4.888 -9.773 -18.772 1.00 49.31 87 GLY A C 1
ATOM 669 O O . GLY A 1 87 ? 4.792 -10.809 -18.130 1.00 49.31 87 GLY A O 1
ATOM 670 N N . THR A 1 88 ? 3.824 -9.096 -19.205 1.00 43.12 88 THR A N 1
ATOM 671 C CA . THR A 1 88 ? 2.864 -9.682 -20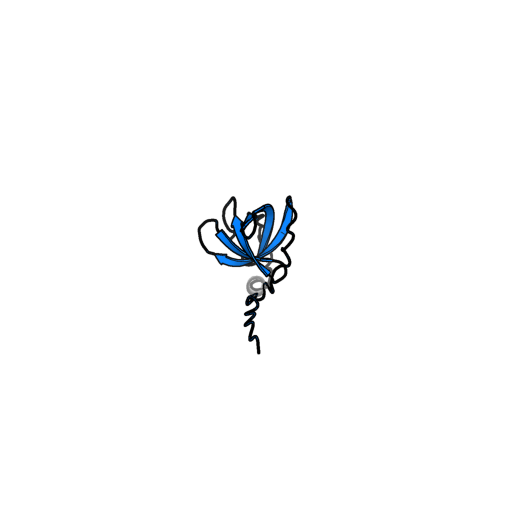.161 1.00 43.12 88 THR A CA 1
ATOM 672 C C . THR A 1 88 ? 1.774 -8.670 -20.523 1.00 43.12 88 THR A C 1
ATOM 674 O O . THR A 1 88 ? 0.671 -8.673 -19.994 1.00 43.12 88 THR A O 1
ATOM 677 N N . THR A 1 89 ? 2.062 -7.839 -21.521 1.00 40.53 89 THR A N 1
ATOM 678 C CA . THR A 1 89 ? 1.091 -7.577 -22.591 1.00 40.53 89 THR A CA 1
ATOM 679 C C . THR A 1 89 ? 1.673 -8.132 -23.88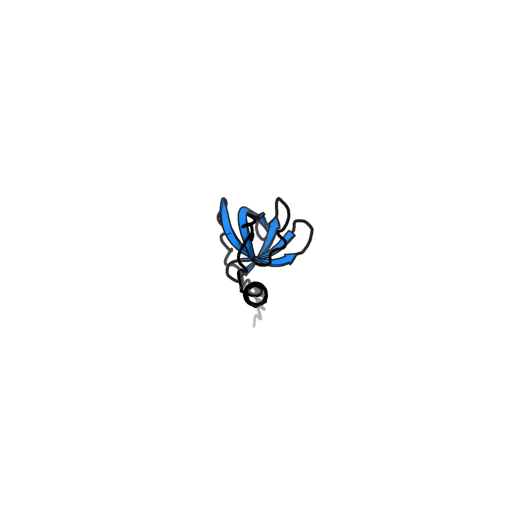1 1.00 40.53 89 THR A C 1
ATOM 681 O O . THR A 1 89 ? 2.064 -7.420 -24.799 1.00 40.53 89 THR A O 1
ATOM 684 N N . THR A 1 90 ? 1.712 -9.461 -23.936 1.00 46.16 90 THR A N 1
ATOM 685 C CA . THR A 1 90 ? 1.446 -10.165 -25.184 1.00 46.16 90 THR A CA 1
ATOM 686 C C . THR A 1 90 ? -0.054 -10.023 -25.434 1.00 46.16 90 THR A C 1
ATOM 688 O O . THR A 1 90 ? -0.837 -10.859 -24.999 1.00 46.16 90 THR A O 1
ATOM 691 N N . THR A 1 91 ? -0.452 -8.938 -26.095 1.00 41.84 91 THR A N 1
ATOM 692 C CA . THR A 1 91 ? -1.724 -8.874 -26.820 1.00 41.84 91 THR A CA 1
ATOM 693 C C . THR A 1 91 ? -1.415 -8.322 -28.204 1.00 41.84 91 THR A C 1
ATOM 695 O O . THR A 1 91 ? -1.409 -7.119 -28.430 1.00 41.84 91 THR A O 1
ATOM 698 N N . THR A 1 92 ? -1.056 -9.249 -29.089 1.00 49.47 92 THR A N 1
ATOM 699 C CA . THR A 1 92 ? -1.589 -9.361 -30.450 1.00 49.47 92 THR A CA 1
ATOM 700 C C . THR A 1 92 ? -1.849 -8.045 -31.185 1.00 49.47 92 THR A C 1
ATOM 702 O O . THR A 1 92 ? -2.987 -7.596 -31.259 1.00 49.47 92 THR A O 1
ATOM 705 N N . GLN A 1 93 ? -0.817 -7.461 -31.797 1.00 48.72 93 GLN A N 1
ATOM 706 C CA . GLN A 1 93 ? -1.010 -6.549 -32.927 1.00 48.72 93 GLN A CA 1
ATOM 707 C C . GLN A 1 93 ? 0.290 -6.430 -33.735 1.00 48.72 93 GLN A C 1
ATOM 709 O O . GLN A 1 93 ? 1.148 -5.605 -33.430 1.00 48.72 93 GLN A O 1
ATOM 714 N N . GLY A 1 94 ? 0.464 -7.264 -34.765 1.00 47.41 94 GLY A N 1
ATOM 715 C CA . GLY A 1 94 ? 1.598 -7.096 -35.682 1.00 47.41 94 GLY A CA 1
ATOM 716 C C . GLY A 1 94 ? 1.838 -8.194 -36.716 1.00 47.41 94 GLY A C 1
ATOM 717 O O . GLY A 1 94 ? 2.442 -7.903 -37.748 1.00 47.41 94 GLY A O 1
ATOM 718 N N . ASP A 1 95 ? 1.351 -9.416 -36.496 1.00 50.88 95 ASP A N 1
ATOM 719 C CA . ASP A 1 95 ? 1.645 -10.548 -37.389 1.00 50.88 95 ASP A CA 1
ATOM 720 C C . ASP A 1 95 ? 0.847 -10.556 -38.707 1.00 50.88 95 ASP A C 1
ATOM 722 O O . ASP A 1 95 ? 1.208 -11.278 -39.634 1.00 50.88 95 ASP A O 1
ATOM 726 N N . ASP A 1 96 ? -0.144 -9.677 -38.880 1.00 55.91 96 ASP A N 1
ATOM 727 C CA . ASP A 1 96 ? -0.863 -9.522 -40.155 1.00 55.91 96 ASP A CA 1
ATOM 728 C C . ASP A 1 96 ? -0.040 -8.805 -41.246 1.00 55.91 96 ASP A C 1
ATOM 730 O O . ASP A 1 96 ? -0.284 -8.987 -42.435 1.00 55.91 96 ASP A O 1
ATOM 734 N N . LYS A 1 97 ? 0.998 -8.030 -40.890 1.00 56.94 97 LYS A N 1
ATOM 735 C CA . LYS A 1 97 ? 1.845 -7.330 -41.887 1.00 56.94 97 LYS A CA 1
ATOM 736 C C . LYS A 1 97 ? 3.047 -8.135 -42.377 1.00 56.94 97 LYS A C 1
ATOM 738 O O . LYS A 1 97 ? 3.717 -7.706 -43.324 1.00 56.94 97 LYS A O 1
ATOM 743 N N . ALA A 1 98 ? 3.356 -9.254 -41.726 1.00 59.47 98 ALA A N 1
ATOM 744 C CA . ALA A 1 98 ? 4.448 -10.135 -42.127 1.00 59.47 98 ALA A CA 1
ATOM 745 C C . ALA A 1 98 ? 3.980 -11.139 -43.186 1.00 59.47 98 ALA A C 1
ATOM 747 O O . ALA A 1 98 ? 4.673 -11.323 -44.184 1.00 59.47 98 ALA A O 1
ATOM 748 N N . VAL A 1 99 ? 2.776 -11.701 -43.032 1.00 64.50 99 VAL A N 1
ATOM 749 C CA . VAL A 1 99 ? 2.209 -12.677 -43.978 1.00 64.50 99 VAL A CA 1
ATOM 750 C C . VAL A 1 99 ? 1.923 -12.078 -45.360 1.00 64.50 99 VAL A C 1
ATOM 752 O O . VAL A 1 99 ? 2.211 -12.715 -46.373 1.00 64.50 99 VAL A O 1
ATOM 755 N N . GLU A 1 100 ? 1.489 -10.816 -45.429 1.00 62.00 100 GLU A N 1
ATOM 756 C CA . GLU A 1 100 ? 1.187 -10.133 -46.698 1.00 62.00 100 GLU A CA 1
ATOM 757 C C . GLU A 1 100 ? 2.443 -9.917 -47.574 1.00 62.00 100 GLU A C 1
ATOM 759 O O . GLU A 1 100 ? 2.372 -9.944 -48.803 1.00 62.00 100 GLU A O 1
ATOM 764 N N . ARG A 1 101 ? 3.636 -9.800 -46.965 1.00 65.88 101 ARG A N 1
ATOM 765 C CA . ARG A 1 101 ? 4.902 -9.603 -47.704 1.00 65.88 101 ARG A CA 1
ATOM 766 C C . ARG A 1 101 ? 5.503 -10.888 -48.268 1.00 65.88 101 ARG A C 1
ATOM 768 O O . ARG A 1 101 ? 6.362 -10.810 -49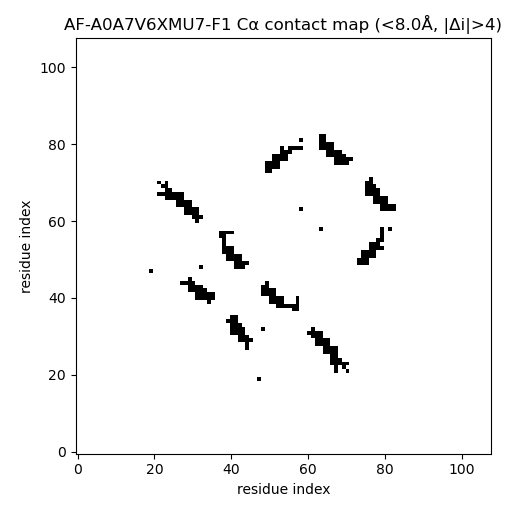.146 1.00 65.88 101 ARG A O 1
ATOM 775 N N . ILE A 1 102 ? 5.093 -12.055 -47.777 1.00 71.69 102 ILE A N 1
ATOM 776 C CA . ILE A 1 102 ? 5.641 -13.345 -48.223 1.00 71.69 102 ILE A CA 1
ATOM 777 C C . ILE A 1 102 ? 4.889 -13.821 -49.474 1.00 71.69 102 ILE A C 1
ATOM 779 O O . ILE A 1 102 ? 5.503 -14.335 -50.406 1.00 71.69 102 ILE A O 1
ATOM 783 N N . LEU A 1 103 ? 3.585 -13.540 -49.552 1.00 69.81 103 LEU A N 1
ATOM 784 C CA . L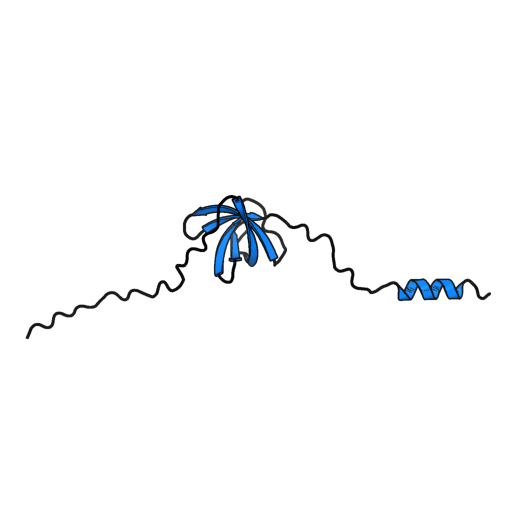EU A 1 103 ? 2.746 -13.847 -50.716 1.00 69.81 103 LEU A CA 1
ATOM 785 C C . LEU A 1 103 ? 3.114 -13.008 -51.951 1.00 69.81 103 LEU A C 1
ATOM 787 O O . LEU A 1 103 ? 3.038 -13.501 -53.072 1.00 69.81 103 LEU A O 1
ATOM 791 N N . GLN A 1 104 ? 3.592 -11.773 -51.765 1.00 69.19 104 GLN A N 1
ATOM 792 C CA . GLN A 1 104 ? 3.935 -10.883 -52.880 1.00 69.19 104 GLN A CA 1
ATOM 793 C C . GLN A 1 104 ? 5.280 -11.204 -53.561 1.00 69.19 104 GLN A C 1
ATOM 795 O O . GLN A 1 104 ? 5.540 -10.715 -54.656 1.00 69.19 104 GLN A O 1
ATOM 800 N N . ARG A 1 105 ? 6.143 -12.030 -52.949 1.00 63.94 105 ARG A N 1
ATOM 801 C CA . ARG A 1 105 ? 7.468 -12.377 -53.508 1.00 63.94 105 ARG A CA 1
ATOM 802 C C . ARG A 1 105 ? 7.505 -13.707 -54.264 1.00 63.94 105 ARG A C 1
ATOM 804 O O . ARG A 1 105 ? 8.546 -14.029 -54.823 1.00 63.94 105 ARG A O 1
ATOM 811 N N . LEU A 1 106 ? 6.403 -14.460 -54.291 1.00 67.44 106 LEU A N 1
ATOM 812 C CA . LEU A 1 106 ? 6.309 -15.749 -54.995 1.00 67.44 106 LEU A CA 1
ATOM 813 C C . LEU A 1 106 ? 5.407 -15.688 -56.245 1.00 67.44 106 LEU A C 1
ATOM 815 O O . LEU A 1 106 ? 5.057 -16.719 -56.810 1.00 67.44 106 LEU A O 1
ATOM 819 N N . GLY A 1 107 ? 5.027 -14.482 -56.674 1.00 61.47 107 GLY A N 1
ATOM 820 C CA . GLY A 1 107 ? 4.204 -14.242 -57.857 1.00 61.47 107 GLY A CA 1
ATOM 821 C C . GLY A 1 107 ? 4.792 -13.155 -58.751 1.00 61.47 107 GLY A C 1
ATOM 822 O O . GLY A 1 107 ? 4.205 -12.082 -58.852 1.00 61.47 107 GLY A O 1
ATOM 823 N N . ALA A 1 108 ? 5.955 -13.427 -59.348 1.00 48.16 108 ALA A N 1
ATOM 824 C CA . ALA A 1 108 ? 6.469 -12.805 -60.574 1.00 48.16 108 ALA A CA 1
ATOM 825 C C . ALA A 1 108 ? 7.617 -13.656 -61.129 1.00 48.16 108 ALA A C 1
ATOM 827 O O . ALA A 1 108 ? 8.509 -14.013 -60.325 1.00 48.16 108 ALA A O 1
#

pLDDT: mean 70.23, std 16.24, range [40.53, 89.25]